Protein AF-A0A2N2NZC8-F1 (afdb_monomer_lite)

Radius of gyration: 21.86 Å; chains: 1; bounding box: 41×28×71 Å

Secondary structure (DSSP, 8-state):
---HHHHHHTT---THHHH-HHHHHHHHHHHHHHHHHHHHHHHHTS--S-HHHHHHHHHHHHHHHHHHHHHHHHH--TTSHHHHHHHHHHHHHHHHHHHHHHHHHHHHHHHHHHHHHHT--

Sequence (121 aa):
MRDLDGDLKAGLKHTAAVLGPKVTTRLMGAMMVLAVISVIMTAFVIRLFTFWVLWLVFALSLIFILPAVIRIRRNQNGIAMQESFQKPLEYAAAIALGSHFSWPWATQHVLPWLAAFRLLI

Foldseek 3Di:
DPPPVVVVVVPPPDPCVPQPPVRVVVVVVVVVVVVVVVVVCCCPVVVVDDPVLVVQLVVQLCVQLVVVVVVCVVVVDPVVNVVSSPVSSVVSNCVSVVCRVCVVVCVVPVVVVVVVVVVVD

pLDDT: mean 71.4, std 12.94, range [38.28, 89.94]

Structure (mmCIF, N/CA/C/O backbone):
data_AF-A0A2N2NZC8-F1
#
_entry.id   AF-A0A2N2NZC8-F1
#
loop_
_atom_site.group_PDB
_atom_site.id
_atom_site.type_symbol
_atom_site.label_atom_id
_atom_site.label_alt_id
_atom_site.label_comp_id
_atom_site.label_asym_id
_atom_site.label_entity_id
_atom_site.label_seq_id
_atom_site.pdbx_PDB_ins_code
_atom_site.Cartn_x
_atom_site.Cartn_y
_atom_site.Cartn_z
_atom_site.occupancy
_atom_site.B_iso_or_equiv
_atom_site.auth_seq_id
_atom_site.auth_comp_id
_atom_site.auth_asym_id
_atom_site.auth_atom_id
_atom_site.pdbx_PDB_model_num
ATOM 1 N N . MET A 1 1 ? -16.789 6.726 23.312 1.00 38.28 1 MET A N 1
ATOM 2 C CA . MET A 1 1 ? -15.959 6.252 24.440 1.00 38.28 1 MET A CA 1
ATOM 3 C C . MET A 1 1 ? -16.251 4.776 24.591 1.00 38.28 1 MET A C 1
ATOM 5 O O . MET A 1 1 ? -17.402 4.433 24.805 1.00 38.28 1 MET A O 1
ATOM 9 N N . ARG A 1 2 ? -15.271 3.923 24.285 1.00 48.25 2 ARG A N 1
ATOM 10 C CA . ARG A 1 2 ? -15.421 2.464 24.291 1.00 48.25 2 ARG A CA 1
ATOM 11 C C . ARG A 1 2 ? -15.343 2.006 25.749 1.00 48.25 2 ARG A C 1
ATOM 13 O O . ARG A 1 2 ? -14.495 2.521 26.471 1.00 48.25 2 ARG A O 1
ATOM 20 N N . ASP A 1 3 ? -16.275 1.154 26.154 1.00 52.84 3 ASP A N 1
ATOM 21 C CA . ASP A 1 3 ? -16.503 0.701 27.528 1.00 52.84 3 ASP A CA 1
ATOM 22 C C . ASP A 1 3 ? -15.304 -0.110 28.051 1.00 52.84 3 ASP A C 1
ATOM 24 O O . ASP A 1 3 ? -15.265 -1.336 27.991 1.00 52.84 3 ASP A O 1
ATOM 28 N N . LEU A 1 4 ? -14.270 0.617 28.484 1.00 54.84 4 LEU A N 1
ATOM 29 C CA . LEU A 1 4 ? -13.060 0.068 29.093 1.00 54.84 4 LEU A CA 1
ATOM 30 C C . LEU A 1 4 ? -13.369 -0.633 30.422 1.00 54.84 4 LEU A C 1
ATOM 32 O O . LEU A 1 4 ? -12.615 -1.519 30.821 1.00 54.84 4 LEU A O 1
ATOM 36 N N . ASP A 1 5 ? -14.457 -0.247 31.092 1.00 53.78 5 ASP A N 1
ATOM 37 C CA . ASP A 1 5 ? -14.849 -0.798 32.388 1.00 53.78 5 ASP A CA 1
ATOM 38 C C . ASP A 1 5 ? -15.410 -2.223 32.240 1.00 53.78 5 ASP A C 1
ATOM 40 O O . ASP A 1 5 ? -15.174 -3.073 33.103 1.00 53.78 5 ASP A O 1
ATOM 44 N N . GLY A 1 6 ? -16.065 -2.522 31.110 1.00 55.22 6 GLY A N 1
ATOM 45 C CA . GLY A 1 6 ? -16.488 -3.877 30.741 1.00 55.22 6 GLY A CA 1
ATOM 46 C C . GLY A 1 6 ? -15.317 -4.837 30.482 1.00 55.22 6 GLY A C 1
ATOM 47 O O . GLY A 1 6 ? -15.309 -5.957 30.999 1.00 55.22 6 GLY A O 1
ATOM 48 N N . ASP A 1 7 ? -14.288 -4.381 29.759 1.00 52.12 7 ASP A N 1
ATOM 49 C CA . ASP A 1 7 ? -13.112 -5.196 29.411 1.00 52.12 7 ASP A CA 1
ATOM 50 C C . ASP A 1 7 ? -12.186 -5.442 30.620 1.00 52.12 7 ASP A C 1
ATOM 52 O O . ASP A 1 7 ? -11.569 -6.507 30.732 1.00 52.12 7 ASP A O 1
ATOM 56 N N . LEU A 1 8 ? -12.132 -4.501 31.573 1.00 55.44 8 LEU A N 1
ATOM 57 C CA . LEU A 1 8 ? -11.375 -4.656 32.822 1.00 55.44 8 LEU A CA 1
ATOM 58 C C . LEU A 1 8 ? -11.995 -5.728 33.736 1.00 55.44 8 LEU A C 1
ATOM 60 O O . LEU A 1 8 ? -11.276 -6.491 34.384 1.00 55.44 8 LEU A O 1
ATOM 64 N N . LYS A 1 9 ? -13.333 -5.817 33.758 1.00 52.22 9 LYS A N 1
ATOM 65 C CA . LYS A 1 9 ? -14.089 -6.823 34.525 1.00 52.22 9 LYS A CA 1
ATOM 66 C C . LYS A 1 9 ? -13.965 -8.234 33.940 1.00 52.22 9 LYS A C 1
ATOM 68 O O . LYS A 1 9 ? -14.108 -9.205 34.677 1.00 52.22 9 LYS A O 1
ATOM 73 N N . ALA A 1 10 ? -13.669 -8.345 32.644 1.00 52.06 10 ALA A N 1
ATOM 74 C CA . ALA A 1 10 ? -13.522 -9.612 31.927 1.00 52.06 10 ALA A CA 1
ATOM 75 C C . ALA A 1 10 ? -12.122 -10.254 32.052 1.00 52.06 10 ALA A C 1
ATOM 77 O O . ALA A 1 10 ? -11.884 -11.317 31.484 1.00 52.06 10 ALA A O 1
ATOM 78 N N . GLY A 1 11 ? -11.181 -9.639 32.784 1.00 47.88 11 GLY A N 1
ATOM 79 C CA . GLY A 1 11 ? -9.865 -10.236 33.054 1.00 47.88 11 GLY A CA 1
ATOM 80 C C . GLY A 1 11 ? -8.96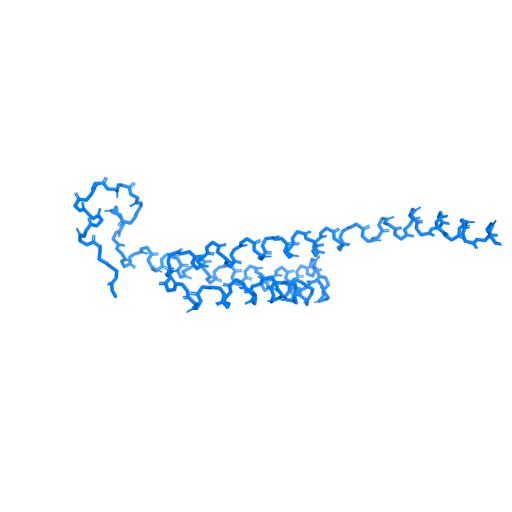1 -10.372 31.822 1.00 47.88 11 GLY A C 1
ATOM 81 O O . GLY A 1 11 ? -7.974 -11.113 31.855 1.00 47.88 11 GLY A O 1
ATOM 82 N N . LEU A 1 12 ? -9.266 -9.654 30.736 1.00 49.12 12 LEU A N 1
ATOM 83 C CA . LEU A 1 12 ? -8.471 -9.664 29.513 1.00 49.12 12 LEU A CA 1
ATOM 84 C C . LEU A 1 12 ? -7.173 -8.876 29.728 1.00 49.12 12 LEU A C 1
ATOM 86 O O . LEU A 1 12 ? -7.099 -7.659 29.564 1.00 49.12 12 LEU A O 1
ATOM 90 N N . LYS A 1 13 ? -6.113 -9.608 30.081 1.00 46.62 13 LYS A N 1
ATOM 91 C CA . LYS A 1 13 ? -4.721 -9.143 30.090 1.00 46.62 13 LYS A CA 1
ATOM 92 C C . LYS A 1 13 ? -4.221 -8.911 28.659 1.00 46.62 13 LYS A C 1
ATOM 94 O O . LYS A 1 13 ? -3.350 -9.623 28.168 1.00 46.62 13 LYS A O 1
ATOM 99 N N . HIS A 1 14 ? -4.748 -7.903 27.980 1.00 47.03 14 HIS A N 1
ATOM 100 C CA . HIS A 1 14 ? -4.075 -7.315 26.829 1.00 47.03 14 HIS A CA 1
ATOM 101 C C . HIS A 1 14 ? -3.463 -5.980 27.246 1.00 47.03 14 HIS A C 1
ATOM 103 O O . HIS A 1 14 ? -4.033 -5.249 28.050 1.00 47.03 14 HIS A O 1
ATOM 109 N N . THR A 1 15 ? -2.264 -5.706 26.736 1.00 51.38 15 THR A N 1
ATOM 110 C CA . THR A 1 15 ? -1.246 -4.696 27.099 1.00 51.38 15 THR A CA 1
ATOM 111 C C . THR A 1 15 ? -1.748 -3.295 27.511 1.00 51.38 15 THR A C 1
ATOM 113 O O . THR A 1 15 ? -1.032 -2.555 28.183 1.00 51.38 15 THR A O 1
ATOM 116 N N . ALA A 1 16 ? -2.994 -2.940 27.193 1.00 43.75 16 ALA A N 1
ATOM 117 C CA . ALA A 1 16 ? -3.704 -1.770 27.708 1.00 43.75 16 ALA A CA 1
ATOM 118 C C . ALA A 1 16 ? -3.927 -1.784 29.239 1.00 43.75 16 ALA A C 1
ATOM 120 O O . ALA A 1 16 ? -3.971 -0.715 29.847 1.00 43.75 16 ALA A O 1
ATOM 121 N N . ALA A 1 17 ? -4.012 -2.960 29.871 1.00 47.16 17 ALA A N 1
ATOM 122 C CA . ALA A 1 17 ? -4.232 -3.082 31.316 1.00 47.16 17 ALA A CA 1
ATOM 123 C C . ALA A 1 17 ? -2.999 -2.714 32.169 1.00 47.16 17 ALA A C 1
ATOM 125 O O . ALA A 1 17 ? -3.149 -2.363 33.334 1.00 47.16 17 ALA A O 1
ATOM 126 N N . VAL A 1 18 ? -1.785 -2.773 31.604 1.00 53.28 18 VAL A N 1
ATOM 127 C CA . VAL A 1 18 ? -0.532 -2.552 32.358 1.00 53.28 18 VAL A CA 1
ATOM 128 C C . VAL A 1 18 ? 0.000 -1.121 32.200 1.00 53.28 18 VAL A C 1
ATOM 130 O O . VAL A 1 18 ? 0.612 -0.595 33.123 1.00 53.28 18 VAL A O 1
ATOM 133 N N . LEU A 1 19 ? -0.244 -0.465 31.056 1.00 54.19 19 LEU A N 1
ATOM 134 C CA . LEU A 1 19 ? 0.328 0.859 30.743 1.00 54.19 19 LEU A CA 1
ATOM 135 C C . LEU A 1 19 ? -0.641 2.039 30.930 1.00 54.19 19 LEU A C 1
ATOM 137 O O . LEU A 1 19 ? -0.215 3.192 30.989 1.00 54.19 19 LEU A O 1
ATOM 141 N N . GLY A 1 20 ? -1.943 1.765 31.006 1.00 58.09 20 GLY A N 1
ATOM 142 C CA . GLY A 1 20 ? -2.983 2.784 31.055 1.00 58.09 20 GLY A CA 1
ATOM 143 C C . GLY A 1 20 ? -3.280 3.418 29.679 1.00 58.09 20 GLY A C 1
ATOM 144 O O . GLY A 1 20 ? -2.377 3.682 28.879 1.00 58.09 20 GLY A O 1
ATOM 145 N N . PRO A 1 21 ? -4.555 3.740 29.391 1.00 64.44 21 PRO A N 1
ATOM 146 C CA . PRO A 1 21 ? -5.022 4.139 28.055 1.00 64.44 21 PRO A CA 1
ATOM 147 C C . PRO A 1 21 ? -4.336 5.396 27.492 1.00 64.44 21 PRO A C 1
ATOM 149 O O . PRO A 1 21 ? -4.174 5.541 26.277 1.00 64.44 21 PRO A O 1
ATOM 152 N N . LYS A 1 22 ? -3.883 6.307 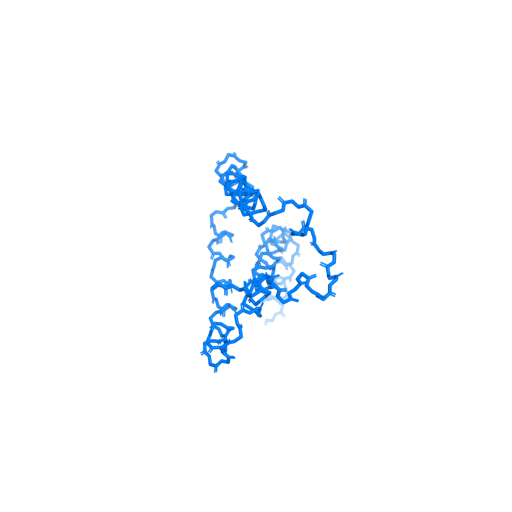28.362 1.00 65.00 22 LYS A N 1
ATOM 153 C CA . LYS A 1 22 ? -3.209 7.552 27.958 1.00 65.00 22 LYS A CA 1
ATOM 154 C C . LYS A 1 22 ? -1.789 7.314 27.432 1.00 65.00 22 LYS A C 1
ATOM 156 O O . LYS A 1 22 ? -1.374 8.000 26.499 1.00 65.00 22 LYS A O 1
ATOM 161 N N . VAL A 1 23 ? -1.052 6.358 28.004 1.00 72.00 23 VAL A N 1
ATOM 162 C CA . VAL A 1 23 ? 0.337 6.071 27.602 1.00 72.00 23 VAL A CA 1
ATOM 163 C C . VAL A 1 23 ? 0.353 5.278 26.302 1.00 72.00 23 VAL A C 1
ATOM 165 O O . VAL A 1 23 ? 1.088 5.636 25.386 1.00 72.00 23 VAL A O 1
ATOM 168 N N . THR A 1 24 ? -0.527 4.283 26.163 1.00 72.62 24 THR A N 1
ATOM 169 C CA . THR A 1 24 ? -0.670 3.505 24.922 1.00 72.62 24 THR A CA 1
ATOM 170 C C . THR A 1 24 ? -1.018 4.395 23.729 1.00 72.62 24 THR A C 1
ATOM 172 O O . THR A 1 24 ? -0.418 4.256 22.667 1.00 72.62 24 THR A O 1
ATOM 175 N N . THR A 1 25 ? -1.917 5.368 23.908 1.00 75.31 25 THR A N 1
ATOM 176 C CA . THR A 1 25 ? -2.297 6.295 22.828 1.00 75.31 25 THR A CA 1
ATOM 177 C C . THR A 1 25 ? -1.126 7.188 22.399 1.00 75.31 25 THR A C 1
ATOM 179 O O . THR A 1 25 ? -0.898 7.378 21.206 1.00 75.31 25 THR A O 1
ATOM 182 N N . ARG A 1 26 ? -0.333 7.701 23.354 1.00 78.31 26 ARG A N 1
ATOM 183 C CA . ARG A 1 26 ? 0.876 8.488 23.048 1.00 78.31 26 ARG A CA 1
ATOM 184 C C . ARG A 1 26 ? 1.943 7.654 22.347 1.00 78.31 26 ARG A C 1
ATOM 186 O O . ARG A 1 26 ? 2.551 8.134 21.396 1.00 78.31 26 ARG A O 1
ATOM 193 N N . LEU A 1 27 ? 2.143 6.413 22.791 1.00 80.44 27 LEU A N 1
ATOM 194 C CA . LEU A 1 27 ? 3.107 5.497 22.189 1.00 80.44 27 LEU A CA 1
ATOM 195 C C . LEU A 1 27 ? 2.718 5.158 20.745 1.00 80.44 27 LEU A C 1
ATOM 197 O O . LEU A 1 27 ? 3.553 5.236 19.850 1.00 80.44 27 LEU A O 1
ATOM 201 N N . MET A 1 28 ? 1.440 4.865 20.501 1.00 79.25 28 MET A N 1
ATOM 202 C CA . MET A 1 28 ? 0.925 4.589 19.159 1.00 79.25 28 MET A CA 1
ATOM 203 C C . MET A 1 28 ? 1.079 5.805 18.233 1.00 79.25 28 MET A C 1
ATOM 205 O O . MET A 1 28 ? 1.513 5.654 17.093 1.00 79.25 28 MET A O 1
ATOM 209 N N . GLY A 1 29 ? 0.819 7.016 18.741 1.00 82.19 29 GLY A N 1
ATOM 210 C CA . GLY A 1 29 ? 1.078 8.261 18.013 1.00 82.19 29 GLY A CA 1
ATOM 211 C C . GLY A 1 29 ? 2.559 8.457 17.675 1.00 82.19 29 GLY A C 1
ATOM 212 O O . GLY A 1 29 ? 2.889 8.780 16.537 1.00 82.19 29 GLY A O 1
ATOM 213 N N . ALA A 1 30 ? 3.462 8.195 18.623 1.00 88.06 30 ALA A N 1
ATOM 214 C CA . ALA A 1 30 ? 4.903 8.280 18.388 1.00 88.06 30 ALA A CA 1
ATOM 215 C C . ALA A 1 30 ? 5.374 7.276 17.320 1.00 88.06 30 ALA A C 1
ATOM 217 O O . ALA A 1 30 ? 6.119 7.647 16.413 1.00 88.06 30 ALA A O 1
ATOM 218 N N . MET A 1 31 ? 4.893 6.029 17.370 1.00 86.06 31 MET A N 1
ATOM 219 C CA . MET A 1 31 ? 5.196 5.022 16.347 1.00 86.06 31 MET A CA 1
ATOM 220 C C . MET A 1 31 ? 4.660 5.424 14.970 1.00 86.06 31 MET A C 1
ATOM 222 O O . MET A 1 31 ? 5.346 5.225 13.971 1.00 86.06 31 MET A O 1
ATOM 226 N N . MET A 1 32 ? 3.474 6.037 14.905 1.00 85.25 32 MET A N 1
ATOM 227 C CA . MET A 1 32 ? 2.911 6.541 13.652 1.00 85.25 32 MET A CA 1
ATOM 228 C C . MET A 1 32 ? 3.785 7.644 13.043 1.00 85.25 32 MET A C 1
ATOM 230 O O . MET A 1 32 ? 4.066 7.607 11.847 1.00 85.25 32 MET A O 1
ATOM 234 N N . VAL A 1 33 ? 4.271 8.587 13.855 1.00 89.19 33 VAL A N 1
ATOM 235 C CA . VAL A 1 33 ? 5.184 9.646 13.391 1.00 89.19 33 VAL A CA 1
ATOM 236 C C . VAL A 1 33 ? 6.493 9.051 12.869 1.00 89.19 33 V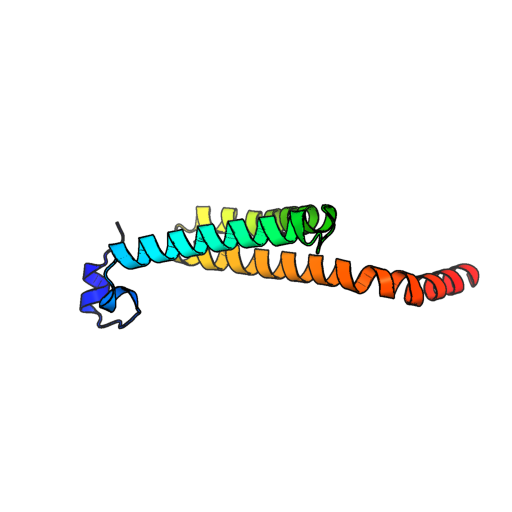AL A C 1
ATOM 238 O O . VAL A 1 33 ? 6.938 9.415 11.782 1.00 89.19 33 VAL A O 1
ATOM 241 N N . LEU A 1 34 ? 7.080 8.092 13.591 1.00 89.94 34 LEU A N 1
ATOM 242 C CA . LEU A 1 34 ? 8.294 7.403 13.145 1.00 89.94 34 LEU A CA 1
ATOM 243 C C . LEU A 1 34 ? 8.078 6.646 11.831 1.00 89.94 34 LEU A C 1
ATOM 245 O O . LEU A 1 34 ? 8.926 6.718 10.943 1.00 89.94 34 LEU A O 1
ATOM 249 N N . ALA A 1 35 ? 6.938 5.971 11.673 1.00 84.19 35 ALA A N 1
ATOM 250 C CA . ALA A 1 35 ? 6.591 5.285 10.433 1.00 84.19 35 ALA A CA 1
ATOM 251 C C . ALA A 1 35 ? 6.476 6.266 9.254 1.00 84.19 35 ALA A C 1
ATOM 253 O O . ALA A 1 35 ? 7.023 6.005 8.185 1.00 84.19 35 ALA A O 1
ATOM 254 N N . VAL A 1 36 ? 5.835 7.424 9.452 1.00 86.06 36 VAL A N 1
ATOM 255 C CA . VAL A 1 36 ? 5.731 8.469 8.420 1.00 86.06 36 VAL A CA 1
ATOM 256 C C . VAL A 1 36 ? 7.113 8.994 8.029 1.00 86.06 36 VAL A C 1
ATOM 258 O O . VAL A 1 36 ? 7.426 9.065 6.841 1.00 86.06 36 VAL A O 1
ATOM 261 N N . ILE A 1 37 ? 7.968 9.304 9.008 1.00 88.12 37 ILE A N 1
ATOM 262 C CA . ILE A 1 37 ? 9.340 9.767 8.750 1.00 88.12 37 ILE A CA 1
ATOM 263 C C . ILE A 1 37 ? 10.136 8.698 7.994 1.00 88.12 37 ILE A C 1
ATOM 265 O O . ILE A 1 37 ? 10.830 9.018 7.030 1.00 88.12 37 ILE A O 1
ATOM 269 N N . SER A 1 38 ? 10.004 7.428 8.386 1.00 84.25 38 SER A N 1
ATOM 270 C CA . SER A 1 38 ? 10.665 6.308 7.715 1.00 84.25 38 SER A CA 1
ATOM 271 C C . SER A 1 38 ? 10.244 6.201 6.251 1.00 84.25 38 SER A C 1
ATOM 273 O O . SER A 1 38 ? 11.114 6.119 5.389 1.00 84.25 38 SER A O 1
ATOM 275 N N . VAL A 1 39 ? 8.945 6.276 5.946 1.00 79.19 39 VAL A N 1
ATOM 276 C CA . VAL A 1 39 ? 8.448 6.226 4.562 1.00 79.19 39 VAL A CA 1
ATOM 277 C C . VAL A 1 39 ? 8.981 7.400 3.740 1.00 79.19 39 VAL A C 1
ATOM 279 O O . VAL A 1 39 ? 9.437 7.198 2.614 1.00 79.19 39 VAL A O 1
ATOM 282 N N . ILE A 1 40 ? 8.979 8.613 4.302 1.00 83.62 40 ILE A N 1
ATOM 283 C CA . ILE A 1 40 ? 9.511 9.806 3.629 1.00 83.62 40 ILE A CA 1
ATOM 284 C C . ILE A 1 40 ? 11.002 9.627 3.322 1.00 83.62 40 ILE A C 1
ATOM 286 O O . ILE A 1 40 ? 11.431 9.863 2.193 1.00 83.62 40 ILE A O 1
ATOM 290 N N . MET A 1 41 ? 11.791 9.164 4.293 1.00 84.62 41 MET A N 1
ATOM 291 C CA . MET A 1 41 ? 13.221 8.911 4.102 1.00 84.62 41 MET A CA 1
ATOM 292 C C . MET A 1 41 ? 13.479 7.838 3.041 1.00 84.62 41 MET A C 1
ATOM 294 O O . MET A 1 41 ? 14.298 8.044 2.144 1.00 84.62 41 MET A O 1
ATOM 298 N N . THR A 1 42 ? 12.750 6.722 3.070 1.00 79.00 42 THR A N 1
ATOM 299 C CA . THR A 1 42 ? 12.906 5.652 2.076 1.00 79.00 42 THR A CA 1
ATOM 300 C C . THR A 1 42 ? 12.514 6.105 0.665 1.00 79.00 42 THR A C 1
ATOM 302 O O . THR A 1 42 ? 13.190 5.748 -0.301 1.00 79.00 42 THR A O 1
ATOM 305 N N . ALA A 1 43 ? 11.468 6.925 0.529 1.00 72.75 43 ALA A N 1
ATOM 306 C CA . ALA A 1 43 ? 11.009 7.420 -0.767 1.00 72.75 43 ALA A CA 1
ATOM 307 C C . ALA A 1 43 ? 11.929 8.503 -1.360 1.00 72.75 43 ALA A C 1
ATOM 309 O O . ALA A 1 43 ? 12.259 8.440 -2.543 1.00 72.75 43 ALA A O 1
ATOM 310 N N . PHE A 1 44 ? 12.362 9.483 -0.558 1.00 76.00 44 PHE A N 1
ATOM 311 C CA . PHE A 1 44 ? 13.087 10.658 -1.062 1.00 76.00 44 PHE A CA 1
ATOM 312 C C . PHE A 1 44 ? 14.611 10.534 -0.990 1.00 76.00 44 PHE A C 1
ATOM 314 O O . PHE A 1 44 ? 15.293 10.993 -1.907 1.00 76.00 44 PHE A O 1
ATOM 321 N N . VAL A 1 45 ? 15.148 9.924 0.072 1.00 73.25 45 VAL A N 1
ATOM 322 C CA . VAL A 1 45 ? 16.602 9.842 0.299 1.00 73.25 45 VAL A CA 1
ATOM 323 C C . VAL A 1 45 ? 17.175 8.582 -0.330 1.00 73.25 45 VAL A C 1
ATOM 325 O O . VAL A 1 45 ? 18.106 8.661 -1.123 1.00 73.25 45 VAL A O 1
ATOM 328 N N . ILE A 1 46 ? 16.587 7.423 -0.023 1.00 72.50 46 ILE A N 1
ATOM 329 C CA . ILE A 1 46 ? 17.065 6.133 -0.547 1.00 72.50 46 ILE A CA 1
ATOM 330 C C . ILE A 1 46 ? 16.642 5.950 -2.014 1.00 72.50 46 ILE A C 1
ATOM 332 O O . ILE A 1 46 ? 17.279 5.199 -2.747 1.00 72.50 46 ILE A O 1
ATOM 336 N N . ARG A 1 47 ? 15.578 6.646 -2.458 1.00 67.75 47 ARG A N 1
ATOM 337 C CA . ARG A 1 47 ? 14.947 6.470 -3.783 1.00 67.75 47 ARG A CA 1
ATOM 338 C C . ARG A 1 47 ? 14.705 4.992 -4.107 1.00 67.75 47 ARG A C 1
ATOM 340 O O . ARG A 1 47 ? 14.836 4.566 -5.251 1.00 67.75 47 ARG A O 1
ATOM 347 N N . LEU A 1 48 ? 14.356 4.215 -3.080 1.00 66.81 48 LEU A N 1
ATOM 348 C CA . LEU A 1 48 ? 14.252 2.758 -3.166 1.00 66.81 48 LEU A CA 1
ATOM 349 C C . LEU A 1 48 ? 13.166 2.325 -4.161 1.00 66.81 48 LEU A C 1
ATOM 351 O O . LEU A 1 48 ? 13.258 1.262 -4.765 1.00 66.81 48 LEU A O 1
ATOM 355 N N . PHE A 1 49 ? 12.142 3.163 -4.335 1.00 66.69 49 PHE A N 1
ATOM 356 C CA . PHE A 1 49 ? 11.016 2.910 -5.220 1.00 66.69 49 PHE A CA 1
ATOM 357 C C . PHE A 1 49 ? 10.790 4.122 -6.122 1.00 66.69 49 PHE A C 1
ATOM 359 O O . PHE A 1 49 ? 10.797 5.267 -5.669 1.00 66.69 49 PHE A O 1
ATOM 366 N N . THR A 1 50 ? 10.547 3.875 -7.408 1.00 71.69 50 THR A N 1
ATOM 367 C CA . THR A 1 50 ? 10.132 4.929 -8.346 1.00 71.69 50 THR A CA 1
ATOM 368 C C . THR A 1 50 ? 8.749 5.459 -7.954 1.00 71.69 50 THR A C 1
ATOM 370 O O . THR A 1 50 ? 7.899 4.684 -7.517 1.00 71.69 50 THR A O 1
ATOM 373 N N . PHE A 1 51 ? 8.482 6.757 -8.158 1.00 75.75 51 PHE A N 1
ATOM 374 C CA . PHE A 1 51 ? 7.194 7.403 -7.836 1.00 75.75 51 PHE A CA 1
ATOM 375 C C . PHE A 1 51 ? 5.957 6.650 -8.362 1.00 75.75 51 PHE A C 1
ATOM 377 O O . PHE A 1 51 ? 4.898 6.682 -7.737 1.00 75.75 51 PHE A O 1
ATOM 384 N N . TRP A 1 52 ? 6.093 5.921 -9.472 1.00 76.81 52 TRP A N 1
ATOM 385 C CA . TRP A 1 52 ? 5.042 5.065 -10.023 1.00 76.81 52 TRP A CA 1
ATOM 386 C C . TRP A 1 52 ? 4.612 3.920 -9.096 1.00 76.81 52 TRP A C 1
ATOM 388 O O . TRP A 1 52 ? 3.433 3.586 -9.067 1.00 76.81 52 TRP A O 1
ATOM 398 N N . VAL A 1 53 ? 5.522 3.350 -8.300 1.00 79.00 53 VAL A N 1
ATOM 399 C CA . VAL A 1 53 ? 5.198 2.280 -7.339 1.00 79.00 53 VAL A CA 1
ATOM 400 C C . VAL A 1 53 ? 4.277 2.815 -6.245 1.00 79.00 53 VAL A C 1
ATOM 402 O O . VAL A 1 53 ? 3.283 2.175 -5.915 1.00 79.00 53 VAL A O 1
ATOM 405 N N . LEU A 1 54 ? 4.555 4.020 -5.734 1.00 78.75 54 LEU A N 1
ATOM 406 C CA . LEU A 1 54 ? 3.706 4.686 -4.740 1.00 78.75 54 LEU A CA 1
ATOM 407 C C . LEU A 1 54 ? 2.305 4.958 -5.296 1.00 78.75 54 LEU A C 1
ATOM 409 O O . LEU A 1 54 ? 1.313 4.669 -4.629 1.00 78.75 54 LEU A O 1
ATOM 413 N N . TRP A 1 55 ? 2.223 5.449 -6.536 1.00 81.69 55 TRP A N 1
ATOM 414 C CA . TRP A 1 55 ? 0.950 5.646 -7.230 1.00 81.69 55 TRP A CA 1
ATOM 415 C C . TRP A 1 55 ? 0.167 4.345 -7.401 1.00 81.69 55 TRP A C 1
ATOM 417 O O . TRP A 1 55 ? -1.045 4.325 -7.195 1.00 81.69 55 TRP A O 1
ATOM 427 N N . LEU A 1 56 ? 0.855 3.254 -7.736 1.00 83.25 56 LEU A N 1
ATOM 428 C CA . LEU A 1 56 ? 0.238 1.954 -7.961 1.00 83.25 56 LEU A CA 1
ATOM 429 C C . LEU A 1 56 ? -0.293 1.350 -6.655 1.00 83.25 56 LEU A C 1
ATOM 431 O O . LEU A 1 56 ? -1.448 0.933 -6.615 1.00 83.25 56 LEU A O 1
ATOM 435 N N . VAL A 1 57 ? 0.487 1.394 -5.567 1.00 82.94 57 VAL A N 1
ATOM 436 C CA . VAL A 1 57 ? 0.012 1.004 -4.226 1.00 82.94 57 VAL A CA 1
ATOM 437 C C . VAL A 1 57 ? -1.197 1.839 -3.823 1.00 82.94 57 VAL A C 1
ATOM 439 O O . VAL A 1 57 ? -2.188 1.282 -3.360 1.00 82.94 57 VAL A O 1
ATOM 442 N N . PHE A 1 58 ? -1.143 3.159 -4.017 1.00 82.56 58 PHE A N 1
ATOM 443 C CA . PHE A 1 58 ? -2.243 4.052 -3.666 1.00 82.56 58 PHE A CA 1
ATOM 444 C C . PHE A 1 58 ? -3.520 3.722 -4.449 1.00 82.56 58 PHE A C 1
ATOM 446 O O . PHE A 1 58 ? -4.578 3.562 -3.845 1.00 82.56 58 PHE A O 1
ATOM 453 N N . ALA A 1 59 ? -3.421 3.547 -5.769 1.00 85.50 59 ALA A N 1
ATOM 454 C CA . ALA A 1 59 ? -4.557 3.218 -6.624 1.00 85.50 59 ALA A CA 1
ATOM 455 C C . ALA A 1 59 ? -5.169 1.847 -6.283 1.00 85.50 59 ALA A C 1
ATOM 457 O O . ALA A 1 59 ? -6.379 1.753 -6.082 1.00 85.50 59 ALA A O 1
ATOM 458 N N . LEU A 1 60 ? -4.348 0.797 -6.158 1.00 84.12 60 LEU A N 1
ATOM 459 C CA . LEU A 1 60 ? -4.808 -0.550 -5.787 1.00 84.12 60 LEU A CA 1
ATOM 460 C C . LEU A 1 60 ? -5.425 -0.574 -4.393 1.00 84.12 60 LEU A C 1
ATOM 462 O O . LEU A 1 60 ? -6.481 -1.171 -4.194 1.00 84.12 60 LEU A O 1
ATOM 466 N N . SER A 1 61 ? -4.794 0.111 -3.442 1.00 82.00 61 SER A N 1
ATOM 467 C CA . SER A 1 61 ? -5.317 0.243 -2.088 1.00 82.00 61 SER A CA 1
ATOM 468 C C . SER A 1 61 ? -6.685 0.922 -2.112 1.00 82.00 61 SER A C 1
ATOM 470 O O . SER A 1 61 ? -7.631 0.383 -1.547 1.00 82.00 61 SER A O 1
ATOM 472 N N . LEU A 1 62 ? -6.848 2.024 -2.856 1.00 82.44 62 LEU A N 1
ATOM 473 C CA . LEU A 1 62 ? -8.139 2.697 -3.011 1.00 82.44 62 LEU A CA 1
ATOM 474 C C . LEU A 1 62 ? -9.205 1.743 -3.573 1.00 82.44 62 LEU A C 1
ATOM 476 O O . LEU A 1 62 ? -10.290 1.644 -3.003 1.00 82.44 62 LEU A O 1
ATOM 480 N N . ILE A 1 63 ? -8.878 1.006 -4.642 1.00 84.94 63 ILE A N 1
ATOM 481 C CA . ILE A 1 63 ? -9.782 0.050 -5.302 1.00 84.94 63 ILE A CA 1
ATOM 482 C C . ILE A 1 63 ? -10.214 -1.063 -4.345 1.00 84.94 63 ILE A C 1
ATOM 484 O O . ILE A 1 63 ? -11.392 -1.409 -4.313 1.00 84.94 63 ILE A O 1
ATOM 488 N N . PHE A 1 64 ? -9.295 -1.619 -3.556 1.00 79.25 64 PHE A N 1
ATOM 489 C CA . PHE A 1 64 ? -9.604 -2.703 -2.622 1.00 79.25 64 PHE A CA 1
ATOM 490 C C . PHE A 1 64 ? -10.297 -2.216 -1.342 1.00 79.25 64 PHE A C 1
ATOM 492 O O . PHE A 1 64 ? -11.103 -2.942 -0.759 1.00 79.25 64 PHE A O 1
ATOM 499 N N . ILE A 1 65 ? -10.040 -0.977 -0.925 1.00 79.75 65 ILE A N 1
ATOM 500 C CA . ILE A 1 65 ? -10.653 -0.352 0.251 1.00 79.75 65 ILE A CA 1
ATOM 501 C C . ILE A 1 65 ? -12.084 0.113 -0.038 1.00 79.75 65 ILE A C 1
ATOM 503 O O . ILE A 1 65 ? -12.962 -0.069 0.803 1.00 79.75 65 ILE A O 1
ATOM 507 N N . LEU A 1 66 ? -12.348 0.698 -1.210 1.00 78.50 66 LEU A N 1
ATOM 508 C CA . LEU A 1 66 ? -13.664 1.209 -1.622 1.00 78.50 66 LEU A CA 1
ATOM 509 C C . LEU A 1 66 ? -14.830 0.238 -1.331 1.00 78.50 66 LEU A C 1
ATOM 511 O O . LEU A 1 66 ? -15.756 0.627 -0.610 1.00 78.50 66 LEU A O 1
ATOM 515 N N . PRO A 1 67 ? -14.810 -1.027 -1.796 1.00 73.56 67 PRO A N 1
ATOM 516 C CA . PRO A 1 67 ? -15.889 -1.975 -1.527 1.00 73.56 67 PRO A CA 1
ATOM 517 C C . PRO A 1 67 ? -15.968 -2.373 -0.046 1.00 73.56 67 PRO A C 1
ATOM 519 O O . PRO A 1 67 ? -17.070 -2.569 0.475 1.00 73.56 67 PRO A O 1
ATOM 522 N N . ALA A 1 68 ? -14.833 -2.443 0.659 1.00 71.44 68 ALA A N 1
ATOM 523 C CA . ALA A 1 68 ? -14.799 -2.731 2.091 1.00 71.44 68 ALA A CA 1
ATOM 524 C C . ALA A 1 68 ? -15.450 -1.601 2.909 1.00 71.44 68 ALA A C 1
ATOM 526 O O . ALA A 1 68 ? -16.278 -1.862 3.781 1.00 71.44 68 ALA A O 1
ATOM 527 N N . VAL A 1 69 ? -15.167 -0.339 2.573 1.00 71.56 69 VAL A N 1
ATOM 528 C CA . VAL A 1 69 ? -15.748 0.842 3.231 1.00 71.56 69 VAL A CA 1
ATOM 529 C C . VAL A 1 69 ? -17.251 0.934 2.991 1.00 71.56 69 VAL A C 1
ATOM 531 O O . VAL A 1 69 ? -18.002 1.199 3.933 1.00 71.56 69 VAL A O 1
ATOM 534 N N . ILE A 1 70 ? -17.712 0.671 1.764 1.00 74.88 70 ILE A N 1
ATOM 535 C CA . ILE A 1 70 ? -19.147 0.634 1.440 1.00 74.88 70 ILE A CA 1
ATOM 536 C C . ILE A 1 70 ? -19.852 -0.458 2.263 1.00 74.88 70 ILE A C 1
ATOM 538 O O . ILE A 1 70 ? -20.922 -0.217 2.825 1.00 74.88 70 ILE A O 1
ATOM 542 N N . ARG A 1 71 ? -19.234 -1.641 2.401 1.00 67.38 71 ARG A N 1
ATOM 543 C CA . ARG A 1 71 ? -19.768 -2.754 3.204 1.00 67.38 71 ARG A CA 1
ATOM 544 C C . ARG A 1 71 ? -19.809 -2.427 4.704 1.00 67.38 71 ARG A C 1
ATOM 546 O O . ARG A 1 71 ? -20.802 -2.733 5.358 1.00 67.38 71 ARG A O 1
ATOM 553 N N . ILE A 1 72 ? -18.780 -1.776 5.247 1.00 67.62 72 ILE A N 1
ATOM 554 C CA . ILE A 1 72 ? -18.705 -1.405 6.673 1.00 67.62 72 ILE A CA 1
ATOM 555 C C . ILE A 1 72 ? -19.712 -0.312 7.026 1.00 67.62 72 ILE A C 1
ATOM 557 O O . ILE A 1 72 ? -20.395 -0.429 8.043 1.00 67.62 72 ILE A O 1
ATOM 561 N N . ARG A 1 73 ? -19.868 0.717 6.177 1.00 66.31 73 ARG A N 1
ATOM 562 C CA . ARG A 1 73 ? -20.883 1.766 6.388 1.00 66.31 73 ARG A CA 1
ATOM 563 C C . ARG A 1 73 ? -22.296 1.195 6.488 1.00 66.31 73 ARG A C 1
ATOM 565 O O . ARG A 1 73 ? -23.130 1.769 7.180 1.00 66.31 73 ARG A O 1
ATOM 572 N N . ARG A 1 74 ? -22.547 0.059 5.835 1.00 64.81 74 ARG A N 1
ATOM 573 C CA . ARG A 1 74 ? -23.834 -0.636 5.866 1.00 64.81 74 ARG A CA 1
ATOM 574 C C . ARG A 1 74 ? -24.039 -1.506 7.119 1.00 64.81 74 ARG A C 1
ATOM 576 O O . ARG A 1 74 ? -25.184 -1.699 7.502 1.00 64.81 74 ARG A O 1
ATOM 583 N N . ASN A 1 75 ? -22.967 -1.975 7.774 1.00 61.09 75 ASN A N 1
ATOM 584 C CA . ASN A 1 75 ? -23.028 -2.942 8.888 1.00 61.09 75 ASN A CA 1
ATOM 585 C C . ASN A 1 75 ? -22.558 -2.413 10.265 1.00 61.09 75 ASN A C 1
ATOM 587 O O . ASN A 1 75 ? -22.467 -3.202 11.197 1.00 61.09 75 ASN A O 1
ATOM 591 N N . GLN A 1 76 ? -22.250 -1.117 10.411 1.00 59.16 76 GLN A N 1
ATOM 592 C CA . GLN A 1 76 ? -21.955 -0.403 11.679 1.00 59.16 76 GLN A CA 1
ATOM 593 C C . GLN A 1 76 ? -20.960 -1.051 12.677 1.00 59.16 76 GLN A C 1
ATOM 595 O O . GLN A 1 76 ? -20.861 -0.627 13.826 1.00 59.16 76 GLN A O 1
ATOM 600 N N . ASN A 1 77 ? -20.141 -2.015 12.256 1.00 56.56 77 ASN A N 1
ATOM 601 C CA . ASN A 1 77 ? -19.160 -2.657 13.132 1.00 56.56 77 ASN A CA 1
ATOM 602 C C . ASN A 1 77 ? -17.806 -1.935 13.068 1.00 56.56 77 ASN A C 1
ATOM 604 O O . ASN A 1 77 ? -16.973 -2.216 12.209 1.00 56.56 77 ASN A O 1
ATOM 608 N N . GLY A 1 78 ? -17.565 -1.017 14.011 1.00 55.84 78 GLY A N 1
ATOM 609 C CA . GLY A 1 78 ? -16.329 -0.220 14.088 1.00 55.84 78 GLY A CA 1
ATOM 610 C C . GLY A 1 78 ? -15.051 -1.009 14.416 1.00 55.84 78 GLY A C 1
ATOM 611 O O . GLY A 1 78 ? -13.955 -0.522 14.161 1.00 55.84 78 GLY A O 1
ATOM 612 N N . ILE A 1 79 ? -15.163 -2.235 14.943 1.00 53.44 79 ILE A N 1
ATOM 613 C CA . ILE A 1 79 ? -14.004 -3.079 15.301 1.00 53.44 79 ILE A CA 1
ATOM 614 C C . ILE A 1 79 ? -13.412 -3.782 14.066 1.00 53.44 79 ILE A C 1
ATOM 616 O O . ILE A 1 79 ? -12.199 -3.932 13.973 1.00 53.44 79 ILE A O 1
ATOM 620 N N . ALA A 1 80 ? -14.236 -4.106 13.063 1.00 55.47 80 ALA A N 1
ATOM 621 C CA . ALA A 1 80 ? -13.790 -4.720 11.804 1.00 55.47 80 ALA A CA 1
ATOM 622 C C . ALA A 1 80 ? -13.082 -3.730 10.859 1.00 55.47 80 ALA A C 1
ATOM 624 O O . ALA A 1 80 ? -12.605 -4.106 9.788 1.00 55.47 80 ALA A O 1
ATOM 625 N N . MET A 1 81 ? -13.039 -2.450 11.233 1.00 56.88 81 MET A N 1
ATOM 626 C CA . MET A 1 81 ? -12.565 -1.382 10.368 1.00 56.88 81 MET A CA 1
ATOM 627 C C . MET A 1 81 ? -11.050 -1.479 10.158 1.00 56.88 81 MET A C 1
ATOM 629 O O . MET A 1 81 ? -10.608 -1.486 9.018 1.00 56.88 81 MET A O 1
ATOM 633 N N . GLN A 1 82 ? -10.260 -1.661 11.221 1.00 58.53 82 GLN A N 1
ATOM 634 C CA . GLN A 1 82 ? -8.794 -1.667 11.130 1.00 58.53 82 GLN A CA 1
ATOM 635 C C . GLN A 1 82 ? -8.243 -2.839 10.294 1.00 58.53 82 GLN A C 1
ATOM 637 O O . GLN A 1 82 ? -7.423 -2.614 9.404 1.00 58.53 82 GLN A O 1
ATOM 642 N N . GLU A 1 83 ? -8.746 -4.063 10.494 1.00 61.31 83 GLU A N 1
ATOM 643 C CA . GLU A 1 83 ? -8.362 -5.222 9.668 1.00 61.31 83 GLU A CA 1
ATOM 644 C C . GLU A 1 83 ? -8.764 -5.052 8.198 1.00 61.31 83 GLU A C 1
ATOM 646 O O . GLU A 1 83 ? -8.006 -5.411 7.293 1.00 61.31 83 GLU A O 1
ATOM 651 N N . SER A 1 84 ? -9.932 -4.449 7.955 1.00 65.50 84 SER A N 1
ATOM 652 C CA . SER A 1 84 ? -10.452 -4.241 6.601 1.00 65.50 84 SER A CA 1
ATOM 653 C C . SER A 1 84 ? -9.648 -3.232 5.784 1.00 65.50 84 SER A C 1
ATOM 655 O O . SER A 1 84 ? -9.743 -3.259 4.563 1.00 65.50 84 SER A O 1
ATOM 657 N N . PHE A 1 85 ? -8.861 -2.356 6.417 1.00 68.62 85 PHE A N 1
ATOM 658 C CA . PHE A 1 85 ? -7.936 -1.454 5.719 1.00 68.62 85 PHE A CA 1
ATOM 659 C C . PHE A 1 85 ? -6.531 -2.049 5.583 1.00 68.62 85 PHE A C 1
ATOM 661 O O . PHE A 1 85 ? -5.868 -1.834 4.568 1.00 68.62 85 PHE A O 1
ATOM 668 N N . GLN A 1 86 ? -6.078 -2.810 6.581 1.00 73.94 86 GLN A N 1
ATOM 669 C CA . GLN A 1 86 ? -4.713 -3.328 6.616 1.00 73.94 86 GLN A CA 1
ATOM 670 C C . GLN A 1 8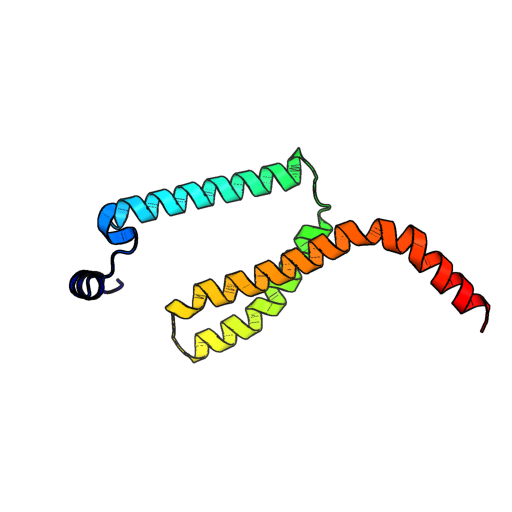6 ? -4.466 -4.397 5.541 1.00 73.94 86 GLN A C 1
ATOM 672 O O . GLN A 1 86 ? -3.471 -4.330 4.821 1.00 73.94 86 GLN A O 1
ATOM 677 N N . LYS A 1 87 ? -5.397 -5.344 5.367 1.00 77.75 87 LYS A N 1
ATOM 678 C CA . LYS A 1 87 ? -5.252 -6.442 4.394 1.00 77.75 87 LYS A CA 1
ATOM 679 C C . LYS A 1 87 ? -5.194 -5.971 2.931 1.00 77.75 87 LYS A C 1
ATOM 681 O O . LYS A 1 87 ? -4.286 -6.389 2.215 1.00 77.75 87 LYS A O 1
ATOM 686 N N . PRO A 1 88 ? -6.086 -5.076 2.467 1.00 79.69 88 PRO A N 1
ATOM 687 C CA . PRO A 1 88 ? -5.985 -4.465 1.141 1.00 79.69 88 PRO A CA 1
ATOM 688 C C . PRO A 1 88 ? -4.656 -3.770 0.863 1.00 79.69 88 PRO A C 1
ATOM 690 O O . PRO A 1 88 ? -4.103 -3.909 -0.228 1.00 79.69 88 PRO A O 1
ATOM 693 N N . LEU A 1 89 ? -4.142 -3.034 1.852 1.00 79.50 89 LEU A N 1
ATOM 694 C CA . LEU A 1 89 ? -2.884 -2.313 1.725 1.00 79.50 89 LEU A CA 1
ATOM 695 C C . LEU A 1 89 ? -1.702 -3.284 1.602 1.00 79.50 89 LEU A C 1
ATOM 697 O O . LEU A 1 89 ? -0.833 -3.067 0.762 1.00 79.50 89 LEU A O 1
ATOM 701 N N . GLU A 1 90 ? -1.700 -4.369 2.384 1.00 83.31 90 GLU A N 1
ATOM 702 C CA . GLU A 1 90 ? -0.702 -5.445 2.291 1.00 83.31 90 GLU A CA 1
ATOM 703 C C . GLU A 1 90 ? -0.681 -6.065 0.884 1.00 83.31 90 GLU A C 1
ATOM 705 O O . GLU A 1 90 ? 0.388 -6.183 0.284 1.00 83.31 90 GLU A O 1
ATOM 710 N N . TYR A 1 91 ? -1.846 -6.391 0.311 1.00 83.19 91 TYR A N 1
ATOM 711 C CA . TYR A 1 91 ? -1.925 -6.936 -1.050 1.00 83.19 91 TYR A CA 1
ATOM 712 C C . TYR A 1 91 ? -1.472 -5.937 -2.113 1.00 83.19 91 TYR A C 1
ATOM 714 O O . TYR A 1 91 ? -0.710 -6.298 -3.009 1.00 83.19 91 TYR A O 1
ATOM 722 N N . ALA A 1 92 ? -1.899 -4.677 -2.008 1.00 84.19 92 ALA A N 1
ATOM 723 C CA . ALA A 1 92 ? -1.485 -3.626 -2.931 1.00 84.19 92 ALA A CA 1
ATOM 724 C C . ALA A 1 92 ? 0.038 -3.425 -2.899 1.00 84.19 92 ALA A C 1
ATOM 726 O O . ALA A 1 92 ? 0.673 -3.360 -3.952 1.00 84.19 92 ALA A O 1
ATOM 727 N N . ALA A 1 93 ? 0.632 -3.390 -1.703 1.00 82.62 93 ALA A N 1
ATOM 728 C CA . ALA A 1 93 ? 2.075 -3.286 -1.521 1.00 82.62 93 ALA A CA 1
ATOM 729 C C . ALA A 1 93 ? 2.813 -4.503 -2.094 1.00 82.62 93 ALA A C 1
ATOM 731 O O . ALA A 1 93 ? 3.778 -4.330 -2.837 1.00 82.62 93 ALA A O 1
ATOM 732 N N . ALA A 1 94 ? 2.340 -5.719 -1.810 1.00 87.12 94 ALA A N 1
ATOM 733 C CA . ALA A 1 94 ? 2.940 -6.948 -2.320 1.00 87.12 94 ALA A CA 1
ATOM 734 C C . ALA A 1 94 ? 2.922 -7.002 -3.855 1.00 87.12 94 ALA A C 1
ATOM 736 O O . ALA A 1 94 ? 3.946 -7.294 -4.471 1.00 87.12 94 ALA A O 1
ATOM 737 N N . ILE A 1 95 ? 1.792 -6.659 -4.481 1.00 85.38 95 ILE A N 1
ATOM 738 C CA . ILE A 1 95 ? 1.658 -6.631 -5.943 1.00 85.38 95 ILE A CA 1
ATOM 739 C C . ILE A 1 95 ? 2.562 -5.555 -6.547 1.00 85.38 95 ILE A C 1
ATOM 741 O O . ILE A 1 95 ? 3.267 -5.820 -7.522 1.00 85.38 95 ILE A O 1
ATOM 745 N N . ALA A 1 96 ? 2.572 -4.350 -5.977 1.00 84.81 96 ALA A N 1
ATOM 746 C CA . ALA A 1 96 ? 3.346 -3.240 -6.516 1.00 84.81 96 ALA A CA 1
ATOM 747 C C . ALA A 1 96 ? 4.854 -3.478 -6.421 1.00 84.81 96 ALA A C 1
ATOM 749 O O . ALA A 1 96 ? 5.573 -3.292 -7.403 1.00 84.81 96 ALA A O 1
ATOM 750 N N . LEU A 1 97 ? 5.327 -3.922 -5.256 1.00 83.31 97 LEU A N 1
ATOM 751 C CA . LEU A 1 97 ? 6.736 -4.228 -5.034 1.00 83.31 97 LEU A CA 1
ATOM 752 C C . LEU A 1 97 ? 7.157 -5.457 -5.835 1.00 83.31 97 LEU A C 1
ATOM 754 O O . LEU A 1 97 ? 8.184 -5.416 -6.509 1.00 83.31 97 LEU A O 1
ATOM 758 N N . GLY A 1 98 ? 6.338 -6.511 -5.836 1.00 85.94 98 GLY A N 1
ATOM 759 C CA . GLY A 1 98 ? 6.579 -7.705 -6.641 1.00 85.94 98 GLY A CA 1
ATOM 760 C C . GLY A 1 98 ? 6.717 -7.367 -8.124 1.00 85.94 98 GLY A C 1
ATOM 761 O O . GLY A 1 98 ? 7.662 -7.816 -8.770 1.00 85.94 98 GLY A O 1
ATOM 762 N N . SER A 1 99 ? 5.848 -6.498 -8.642 1.00 83.94 99 SER A N 1
ATOM 763 C CA . SER A 1 99 ? 5.930 -6.015 -10.023 1.00 83.94 99 SER A CA 1
ATOM 764 C C . SER A 1 99 ? 7.192 -5.190 -10.257 1.00 83.94 99 SER A C 1
ATOM 766 O O . SER A 1 99 ? 7.903 -5.438 -11.224 1.00 83.94 99 SER A O 1
ATOM 768 N N . HIS A 1 100 ? 7.515 -4.248 -9.365 1.00 82.81 100 HIS A N 1
ATOM 769 C CA . HIS A 1 100 ? 8.690 -3.387 -9.510 1.00 82.81 100 HIS A CA 1
ATOM 770 C C . HIS A 1 100 ? 10.000 -4.181 -9.565 1.00 82.81 100 HIS A C 1
ATOM 772 O O . HIS A 1 100 ? 10.843 -3.903 -10.416 1.00 82.81 100 HIS A O 1
ATOM 778 N N . PHE A 1 101 ? 10.153 -5.190 -8.705 1.00 83.50 101 PHE A N 1
ATOM 779 C CA . PHE A 1 101 ? 11.361 -6.014 -8.663 1.00 83.50 101 PHE A CA 1
ATOM 780 C C . PHE A 1 101 ? 11.404 -7.091 -9.751 1.00 83.50 101 PHE A C 1
ATOM 782 O O . PHE A 1 101 ? 12.486 -7.420 -10.231 1.00 83.50 101 PHE A O 1
ATOM 789 N N . SER A 1 102 ? 10.254 -7.619 -10.179 1.00 84.06 102 SER A N 1
ATOM 790 C CA . SER A 1 102 ? 10.206 -8.652 -11.226 1.00 84.06 102 SER A CA 1
ATOM 791 C C . SER A 1 102 ? 10.275 -8.070 -12.641 1.00 84.06 102 SER A C 1
ATOM 793 O O . SER A 1 102 ? 10.646 -8.776 -13.577 1.00 84.06 102 SER A O 1
ATOM 795 N N . TRP A 1 103 ? 9.941 -6.788 -12.823 1.00 80.06 103 TRP A N 1
ATOM 796 C CA . TRP A 1 103 ? 9.885 -6.131 -14.134 1.00 80.06 103 TRP A CA 1
ATOM 797 C C . TRP A 1 103 ? 11.217 -6.125 -14.910 1.00 80.06 103 TRP A C 1
ATOM 799 O O . TRP A 1 103 ? 11.211 -6.479 -16.094 1.00 80.06 103 TRP A O 1
ATOM 809 N N . PRO A 1 104 ? 12.376 -5.797 -14.302 1.00 82.38 104 PRO A N 1
ATOM 810 C CA . PRO A 1 104 ? 13.655 -5.840 -15.011 1.00 82.38 104 PRO A CA 1
ATOM 811 C C . PRO A 1 104 ? 14.003 -7.256 -15.482 1.00 82.38 104 PRO A C 1
ATOM 813 O O . PRO A 1 104 ? 14.453 -7.445 -16.607 1.00 82.38 104 PRO A O 1
ATOM 816 N N . TRP A 1 105 ? 13.717 -8.267 -14.660 1.00 85.62 105 TRP A N 1
ATOM 817 C CA . TRP A 1 105 ? 13.961 -9.664 -15.012 1.00 85.62 105 TRP A CA 1
ATOM 818 C C . TRP A 1 105 ? 13.020 -10.148 -16.127 1.00 85.62 105 TRP A C 1
ATOM 820 O O . TRP A 1 105 ? 13.459 -10.764 -17.100 1.00 85.62 105 TRP A O 1
ATOM 830 N N . ALA A 1 106 ? 11.729 -9.813 -16.040 1.00 80.56 106 ALA A N 1
ATOM 831 C CA . ALA A 1 106 ? 10.734 -10.189 -17.041 1.00 80.56 106 ALA A CA 1
ATOM 832 C C . ALA A 1 106 ? 11.025 -9.564 -18.415 1.00 80.56 106 ALA A C 1
ATOM 834 O O . ALA A 1 106 ? 10.888 -10.225 -19.445 1.00 80.56 106 ALA A O 1
ATOM 835 N N . THR A 1 107 ? 11.474 -8.308 -18.448 1.00 79.62 107 THR A N 1
ATOM 836 C CA . 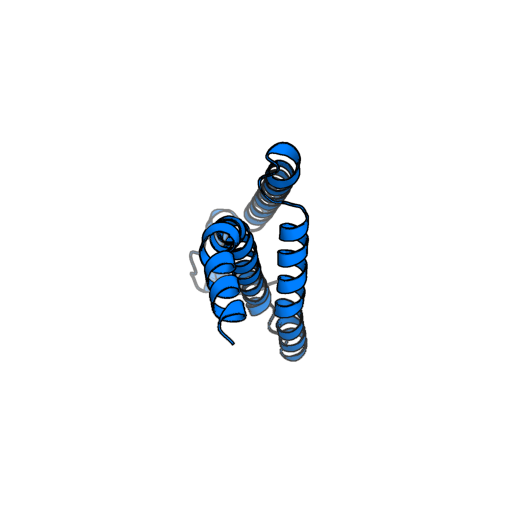THR A 1 107 ? 11.842 -7.645 -19.708 1.00 79.62 107 THR A CA 1
ATOM 837 C C . THR A 1 107 ? 13.114 -8.224 -20.329 1.00 79.62 107 THR A C 1
ATOM 839 O O . THR A 1 107 ? 13.206 -8.293 -21.551 1.00 79.62 107 THR A O 1
ATOM 842 N N . GLN A 1 108 ? 14.060 -8.704 -19.518 1.00 81.31 108 GLN A N 1
ATOM 843 C CA . GLN A 1 108 ? 15.300 -9.312 -20.007 1.00 81.31 108 GLN A CA 1
ATOM 844 C C . GLN A 1 108 ? 15.130 -10.753 -20.500 1.00 81.31 108 GLN A C 1
ATOM 846 O O . GLN A 1 108 ? 15.763 -11.128 -21.482 1.00 81.31 108 GLN A O 1
ATOM 851 N N . HIS A 1 109 ? 14.288 -11.562 -19.850 1.00 83.00 109 HIS A N 1
ATOM 852 C CA . HIS A 1 109 ? 14.195 -12.996 -20.154 1.00 83.00 109 HIS A CA 1
ATOM 853 C C . HIS A 1 109 ? 12.892 -13.414 -20.837 1.00 83.00 109 HIS A C 1
ATOM 855 O O . HIS A 1 109 ? 12.915 -14.294 -21.693 1.00 83.00 109 HIS A O 1
ATOM 861 N N . VAL A 1 110 ? 11.759 -12.798 -20.497 1.00 77.69 110 VAL A N 1
ATOM 862 C CA . VAL A 1 110 ? 10.437 -13.244 -20.972 1.00 77.69 110 VAL A CA 1
ATOM 863 C C . VAL A 1 110 ? 10.018 -12.505 -22.242 1.00 77.69 110 VAL A C 1
ATOM 865 O O . VAL A 1 110 ? 9.521 -13.125 -23.181 1.00 77.69 110 VAL A O 1
ATOM 868 N N . LEU A 1 111 ? 10.261 -11.192 -22.317 1.00 72.50 111 LEU A N 1
ATOM 869 C CA . LEU A 1 111 ? 9.934 -10.383 -23.500 1.00 72.50 111 LEU A CA 1
ATOM 870 C C . LEU A 1 111 ? 10.598 -10.880 -24.801 1.00 72.50 111 LEU A C 1
ATOM 872 O O . LEU A 1 111 ? 9.898 -10.946 -25.812 1.00 72.50 111 LEU A O 1
ATOM 876 N N . PRO A 1 112 ? 11.892 -11.264 -24.815 1.00 77.44 112 PRO A N 1
ATOM 877 C CA . PRO A 1 112 ? 12.541 -11.769 -26.025 1.00 77.44 112 PRO A CA 1
ATOM 878 C C . PRO A 1 112 ? 11.939 -13.093 -26.505 1.00 77.44 112 PRO A C 1
ATOM 880 O O . PRO A 1 112 ? 11.752 -13.286 -27.703 1.00 77.44 112 PRO A O 1
ATOM 883 N N . TRP A 1 113 ? 11.576 -13.980 -25.574 1.00 75.38 113 TRP A N 1
ATOM 884 C CA . TRP A 1 113 ? 10.905 -15.245 -25.883 1.00 75.38 113 TRP A CA 1
ATOM 885 C C . TRP A 1 113 ? 9.508 -15.022 -26.467 1.00 75.38 113 TRP A C 1
ATOM 887 O O . TRP A 1 113 ? 9.158 -15.629 -27.476 1.00 75.38 113 TRP A O 1
ATOM 897 N N . LEU A 1 114 ? 8.721 -14.113 -25.885 1.00 72.44 114 LEU A N 1
ATOM 898 C CA . LEU A 1 114 ? 7.399 -13.760 -26.410 1.00 72.44 114 LEU A CA 1
ATOM 899 C C . LEU A 1 114 ? 7.484 -13.092 -27.790 1.00 72.44 114 LEU A C 1
ATOM 901 O O . LEU A 1 114 ? 6.661 -13.383 -28.656 1.00 72.44 114 LEU A O 1
ATOM 905 N N . ALA A 1 115 ? 8.482 -12.234 -28.019 1.00 71.50 115 ALA A N 1
ATOM 906 C CA . ALA A 1 115 ? 8.731 -11.629 -29.326 1.00 71.50 115 ALA A CA 1
ATOM 907 C C . ALA A 1 115 ? 9.137 -12.675 -30.379 1.00 71.50 115 ALA A C 1
ATOM 909 O O . ALA A 1 115 ? 8.639 -12.628 -31.502 1.00 71.50 115 ALA A O 1
ATOM 910 N N . ALA A 1 116 ? 9.969 -13.653 -30.007 1.00 68.81 116 ALA A N 1
ATOM 911 C CA . ALA A 1 116 ? 10.340 -14.767 -30.877 1.00 68.81 116 ALA A CA 1
ATOM 912 C C . ALA A 1 116 ? 9.130 -15.645 -31.249 1.00 68.81 116 ALA A C 1
ATOM 914 O O . ALA A 1 116 ? 8.982 -16.021 -32.408 1.00 68.81 116 ALA A O 1
ATOM 915 N N . PHE A 1 117 ? 8.218 -15.907 -30.306 1.00 66.88 117 PHE A N 1
ATOM 916 C CA . PHE A 1 117 ? 6.965 -16.621 -30.586 1.00 66.88 117 PHE A CA 1
ATOM 917 C C . PHE A 1 117 ? 6.014 -15.835 -31.499 1.00 66.88 117 PHE A C 1
ATOM 919 O O . PHE A 1 117 ? 5.313 -16.431 -32.311 1.00 66.88 117 PHE A O 1
ATOM 926 N N . ARG A 1 118 ? 5.996 -14.500 -31.403 1.00 57.84 118 ARG A N 1
ATOM 927 C CA . ARG A 1 118 ? 5.151 -13.631 -32.241 1.00 57.84 118 ARG A CA 1
ATOM 928 C C . ARG A 1 118 ? 5.642 -13.494 -33.687 1.00 57.84 118 ARG A C 1
ATOM 930 O O . ARG A 1 118 ? 4.863 -13.064 -34.524 1.00 57.84 118 ARG A O 1
ATOM 937 N N . LEU A 1 119 ? 6.907 -13.821 -33.959 1.00 54.41 119 LEU A N 1
ATOM 938 C CA . LEU A 1 119 ? 7.501 -13.858 -35.304 1.00 54.41 119 LEU A CA 1
ATOM 939 C C . LEU A 1 119 ? 7.326 -15.220 -36.005 1.00 54.41 119 LEU A C 1
ATOM 941 O O . LEU A 1 119 ? 7.683 -15.348 -37.172 1.00 54.41 119 LEU A O 1
ATOM 945 N N .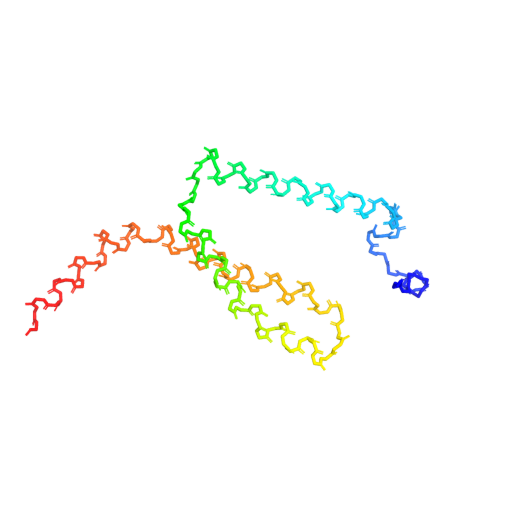 LEU A 1 120 ? 6.807 -16.230 -35.297 1.00 53.12 120 LEU A N 1
ATOM 946 C CA . LEU A 1 120 ? 6.584 -17.595 -35.793 1.00 53.12 120 LEU A CA 1
ATOM 947 C C . LEU A 1 120 ? 5.126 -17.874 -36.221 1.00 53.12 120 LEU A C 1
ATOM 949 O O . LEU A 1 120 ? 4.824 -18.999 -36.617 1.00 53.12 120 LEU A O 1
ATOM 953 N N . ILE A 1 121 ? 4.242 -16.872 -36.142 1.00 48.03 121 ILE A N 1
ATOM 954 C CA . ILE A 1 121 ? 2.853 -16.874 -36.643 1.00 48.03 121 ILE A CA 1
ATOM 955 C C . ILE A 1 121 ? 2.753 -15.877 -37.791 1.00 48.03 121 ILE A C 1
ATOM 957 O O . ILE A 1 121 ? 2.113 -16.231 -38.804 1.00 48.03 121 ILE A O 1
#